Protein AF-A0A3B9EGE8-F1 (afdb_monomer)

Radius of gyration: 16.63 Å; Cα contacts (8 Å, |Δi|>4): 47; chains: 1; bounding box: 31×51×36 Å

Foldseek 3Di:
DDDDDDDQDPQWDWDDDDPDIDIDGPDPDPVSVVSSVVVVVVVVCRVCCVVVNDDDDDDDDDPD

Nearest PDB structures (foldseek):
  7p7u-assembly1_K  TM=9.071E-01  e=5.698E-03  Enterococcus faecalis
  8fn2-assembly1_H  TM=9.215E-01  e=2.809E-02  Borreliella burgdorferi B31
  4v9f-assembly1_E  TM=8.745E-01  e=1.959E-01  Haloarcula marismortui ATCC 43049

Secondary structure (DSSP, 8-state):
------PPPTTEEEEEETTEEEEEESS-SHHHHHHHHHHHHHHHHHHHHHHT------------

Sequence (64 aa):
KGERSWTVADEIEVTQEGDELSLTPRSDSQRAKAMWGLSRTLVANMVTGVTEGFEKTLELVGVG

pLDDT: mean 80.36, std 9.05, range [50.31, 89.5]

Mean predicted aligned error: 8.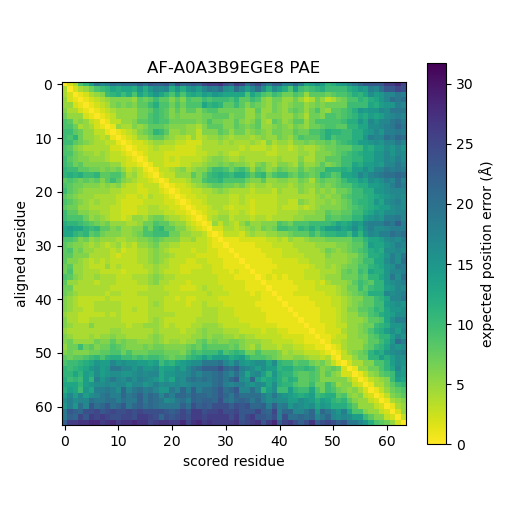34 Å

Structure (mmCIF, N/CA/C/O backbone):
data_AF-A0A3B9EGE8-F1
#
_entry.id   AF-A0A3B9EGE8-F1
#
loop_
_atom_site.group_PDB
_atom_site.id
_atom_site.type_symbol
_atom_site.label_atom_id
_atom_site.label_alt_id
_atom_site.label_comp_id
_atom_site.label_asym_id
_atom_site.label_entity_id
_atom_site.label_seq_id
_atom_site.pdbx_PDB_ins_code
_atom_site.Cartn_x
_atom_site.Cartn_y
_atom_site.Cartn_z
_atom_site.occupancy
_atom_site.B_iso_or_equiv
_atom_site.auth_seq_id
_atom_site.auth_comp_id
_atom_site.auth_asym_id
_atom_site.auth_atom_id
_atom_site.pdbx_PDB_model_num
ATOM 1 N N . LYS A 1 1 ? -19.291 2.853 9.447 1.00 50.31 1 LYS A N 1
ATOM 2 C CA . LYS A 1 1 ? -18.497 1.871 8.672 1.00 50.31 1 LYS A CA 1
ATOM 3 C C . LYS A 1 1 ? -18.261 2.474 7.297 1.00 50.31 1 LYS A C 1
ATOM 5 O O . LYS A 1 1 ? -19.242 2.717 6.611 1.00 50.31 1 LYS A O 1
ATOM 10 N N . GLY A 1 2 ? -17.026 2.860 6.985 1.00 64.62 2 GLY A N 1
ATOM 11 C CA . GLY A 1 2 ? -16.675 3.468 5.699 1.00 64.62 2 GLY A CA 1
ATOM 12 C C . GLY A 1 2 ? -16.165 2.415 4.723 1.00 64.62 2 GLY A C 1
ATOM 13 O O . GLY A 1 2 ? -15.545 1.446 5.149 1.00 64.62 2 GLY A O 1
ATOM 14 N N . GLU A 1 3 ? -16.425 2.611 3.436 1.00 68.19 3 GLU A N 1
ATOM 15 C CA . GLU A 1 3 ? -15.860 1.807 2.353 1.00 68.19 3 GLU A CA 1
ATOM 16 C C . GLU A 1 3 ? -14.762 2.620 1.656 1.00 68.19 3 GLU A C 1
ATOM 18 O O . GLU A 1 3 ? -14.910 3.825 1.429 1.00 68.19 3 GLU A O 1
ATOM 23 N N . ARG A 1 4 ? -13.631 1.977 1.355 1.00 72.50 4 ARG A N 1
ATOM 24 C CA . ARG A 1 4 ? -12.524 2.563 0.595 1.00 72.50 4 ARG A CA 1
ATOM 25 C C . ARG A 1 4 ? -12.203 1.629 -0.559 1.00 72.50 4 ARG A C 1
ATOM 27 O O . ARG A 1 4 ? -11.845 0.479 -0.341 1.00 72.50 4 ARG A O 1
ATOM 34 N N . SER A 1 5 ? -12.326 2.143 -1.774 1.00 74.12 5 SER A N 1
ATOM 35 C CA . SER A 1 5 ? -11.981 1.430 -2.998 1.00 74.12 5 SER A CA 1
ATOM 36 C C . SER A 1 5 ? -10.682 1.988 -3.567 1.00 74.12 5 SER A C 1
ATOM 38 O O . SER A 1 5 ? -10.556 3.202 -3.748 1.00 74.12 5 SER A O 1
ATOM 40 N N . TRP A 1 6 ? -9.739 1.110 -3.892 1.00 78.12 6 TRP A N 1
ATOM 41 C CA . TRP A 1 6 ? -8.527 1.464 -4.620 1.00 78.12 6 TRP A CA 1
ATOM 42 C C . TRP A 1 6 ? -8.268 0.444 -5.727 1.00 78.12 6 TRP A C 1
ATOM 44 O O . TRP A 1 6 ? -8.417 -0.758 -5.514 1.00 78.12 6 TRP A O 1
ATOM 54 N N . THR A 1 7 ? -7.889 0.930 -6.908 1.00 80.12 7 THR A N 1
ATOM 55 C CA . THR A 1 7 ? -7.548 0.082 -8.052 1.00 80.12 7 THR A CA 1
ATOM 56 C C . THR A 1 7 ? -6.069 -0.269 -7.989 1.00 80.12 7 THR A C 1
ATOM 58 O O . THR A 1 7 ? -5.211 0.611 -8.076 1.00 80.12 7 THR A O 1
ATOM 61 N N . VAL A 1 8 ? -5.780 -1.559 -7.840 1.00 78.69 8 VAL A N 1
ATOM 62 C CA . VAL A 1 8 ? -4.416 -2.095 -7.831 1.00 78.69 8 VAL A CA 1
ATOM 63 C C . VAL A 1 8 ? -3.830 -2.045 -9.247 1.00 78.69 8 VAL A C 1
ATOM 65 O O . VAL A 1 8 ? -4.550 -2.208 -10.229 1.00 78.69 8 VAL A O 1
ATOM 68 N N . ALA A 1 9 ? -2.525 -1.790 -9.357 1.00 80.12 9 ALA A N 1
ATOM 69 C CA . ALA A 1 9 ? -1.826 -1.784 -10.641 1.00 80.12 9 ALA A CA 1
ATOM 70 C C . ALA A 1 9 ? -1.781 -3.192 -11.263 1.00 80.12 9 ALA A C 1
ATOM 72 O O . ALA A 1 9 ? -1.552 -4.166 -10.550 1.00 80.12 9 ALA A O 1
ATOM 73 N N . ASP A 1 10 ? -1.884 -3.290 -12.594 1.00 82.50 10 ASP A N 1
ATOM 74 C 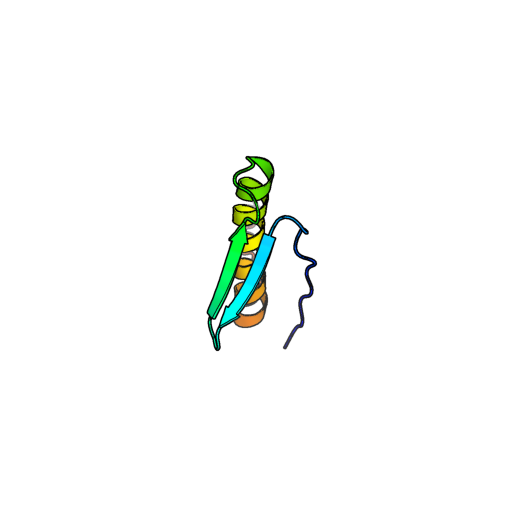CA . ASP A 1 10 ? -1.866 -4.562 -13.350 1.00 82.50 10 ASP A CA 1
ATOM 75 C C . ASP A 1 10 ? -0.617 -5.425 -13.116 1.00 82.50 10 ASP A C 1
ATOM 77 O O . ASP A 1 10 ? -0.586 -6.615 -13.431 1.00 82.50 10 ASP A O 1
ATOM 81 N N . GLU A 1 11 ? 0.435 -4.806 -12.594 1.00 82.62 11 GLU A N 1
ATOM 82 C CA . GLU A 1 11 ? 1.744 -5.387 -12.317 1.00 82.62 11 GLU A CA 1
ATOM 83 C C . GLU A 1 11 ? 1.754 -6.205 -11.012 1.00 82.62 11 GLU A C 1
ATOM 85 O O . GLU A 1 11 ? 2.734 -6.902 -10.735 1.00 82.62 11 GLU A O 1
ATOM 90 N N . ILE A 1 12 ? 0.675 -6.128 -10.225 1.00 85.00 12 ILE A N 1
ATOM 91 C CA . ILE A 1 12 ? 0.501 -6.789 -8.933 1.00 85.00 12 ILE A CA 1
ATOM 92 C C . ILE A 1 12 ? -0.657 -7.779 -9.016 1.00 85.00 12 ILE A C 1
ATOM 94 O O . ILE A 1 12 ? -1.745 -7.471 -9.497 1.00 85.00 12 ILE A O 1
ATOM 98 N N . GLU A 1 13 ? -0.413 -8.983 -8.529 1.00 86.00 13 GLU A N 1
ATOM 99 C CA . GLU A 1 13 ? -1.426 -9.994 -8.296 1.00 86.00 13 GLU A CA 1
ATOM 100 C C . GLU A 1 13 ? -1.887 -9.922 -6.839 1.00 86.00 13 GLU A C 1
ATOM 102 O O . GLU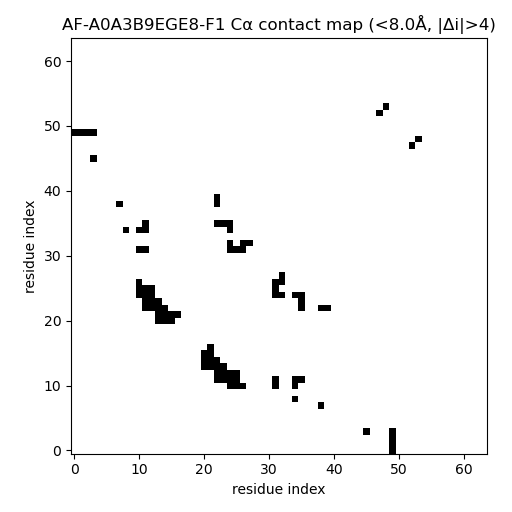 A 1 13 ? -1.095 -9.696 -5.921 1.00 86.00 13 GLU A O 1
ATOM 107 N N . VAL A 1 14 ? -3.198 -10.044 -6.649 1.00 85.75 14 VAL A N 1
ATOM 108 C CA . VAL A 1 14 ? -3.842 -9.994 -5.339 1.00 85.75 14 VAL A CA 1
ATOM 109 C C . VAL A 1 14 ? -4.587 -11.299 -5.155 1.00 85.75 14 VAL A C 1
ATOM 111 O O . VAL A 1 14 ? -5.498 -11.601 -5.926 1.00 85.75 14 VAL A O 1
ATOM 114 N N . THR A 1 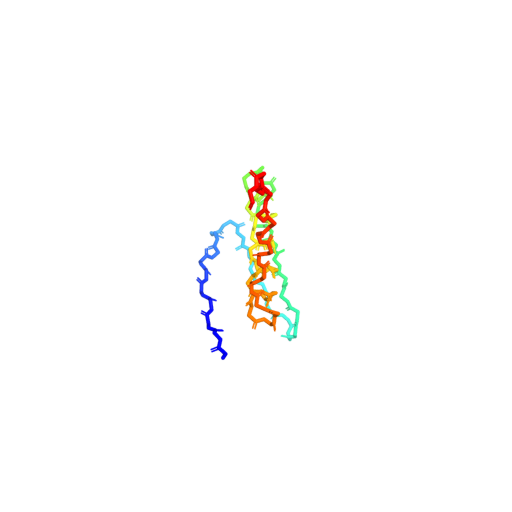15 ? -4.215 -12.040 -4.121 1.00 86.50 15 THR A N 1
ATOM 115 C CA . THR A 1 15 ? -4.863 -13.295 -3.749 1.00 86.50 15 THR A CA 1
ATOM 116 C C . THR A 1 15 ? -5.422 -13.142 -2.346 1.00 86.50 15 THR A C 1
ATOM 118 O O . THR A 1 15 ? -4.712 -12.735 -1.428 1.00 86.50 15 THR A O 1
ATOM 121 N N . GLN A 1 16 ? -6.706 -13.443 -2.179 1.00 85.38 16 GLN A N 1
ATOM 122 C CA . GLN A 1 16 ? -7.348 -13.480 -0.871 1.00 85.38 16 GLN A CA 1
ATOM 123 C C . GLN A 1 16 ? -7.502 -14.938 -0.444 1.00 85.38 16 GLN A C 1
ATOM 125 O O . GLN A 1 16 ? -8.246 -15.691 -1.072 1.00 85.38 16 GLN A O 1
ATOM 130 N N . GLU A 1 17 ? -6.813 -15.327 0.625 1.00 86.25 17 GLU A N 1
ATOM 131 C CA . GLU A 1 17 ? -6.924 -16.653 1.229 1.00 86.25 17 GLU A CA 1
ATOM 132 C C . 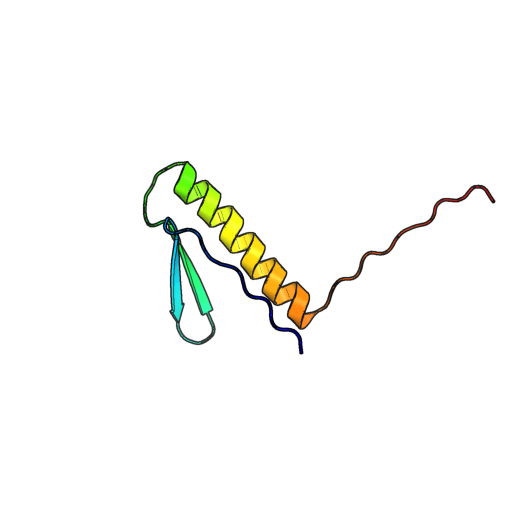GLU A 1 17 ? -7.565 -16.513 2.611 1.00 86.25 17 GLU A C 1
ATOM 134 O O . GLU A 1 17 ? -6.911 -16.222 3.611 1.00 86.25 17 GLU A O 1
ATOM 139 N N . GLY A 1 18 ? -8.890 -16.683 2.659 1.00 83.44 18 GLY A N 1
ATOM 140 C CA . GLY A 1 18 ? -9.669 -16.517 3.886 1.00 83.44 18 GLY A CA 1
ATOM 141 C C . GLY A 1 18 ? -9.576 -15.091 4.435 1.00 83.44 18 GLY A C 1
ATOM 142 O O . GLY A 1 18 ? -10.052 -14.148 3.798 1.00 83.44 18 GLY A O 1
ATOM 143 N N . ASP A 1 19 ? -8.961 -14.959 5.611 1.00 83.00 19 ASP A N 1
ATOM 144 C CA . ASP A 1 19 ? -8.770 -13.687 6.319 1.00 83.00 19 ASP A CA 1
ATOM 145 C C . ASP A 1 19 ? -7.446 -12.982 5.965 1.00 83.00 19 ASP A C 1
ATOM 147 O O . ASP A 1 19 ? -7.204 -11.864 6.423 1.00 83.00 19 ASP A O 1
ATOM 151 N N . GLU A 1 20 ? -6.589 -13.598 5.142 1.00 81.06 20 GLU A N 1
ATOM 152 C CA . GLU A 1 20 ? -5.310 -13.022 4.728 1.00 81.06 20 GLU A CA 1
ATOM 153 C C . GLU A 1 20 ? -5.359 -12.519 3.275 1.00 81.06 20 GLU A C 1
ATOM 155 O O . GLU A 1 20 ? -5.838 -13.198 2.362 1.00 81.06 20 GLU A O 1
ATOM 160 N N . LEU A 1 21 ? -4.855 -11.300 3.052 1.00 85.06 21 LEU A N 1
ATOM 161 C CA . LEU A 1 21 ? -4.692 -10.712 1.723 1.00 85.06 21 LEU A CA 1
ATOM 162 C C . LEU A 1 21 ? -3.209 -10.736 1.338 1.00 85.06 21 LEU A C 1
ATOM 164 O O . LEU A 1 21 ? -2.402 -9.999 1.908 1.00 85.06 21 LEU A O 1
ATOM 168 N N . SER A 1 22 ? -2.862 -11.543 0.339 1.00 85.69 22 SER A N 1
ATOM 169 C CA . SER A 1 22 ? -1.511 -11.629 -0.209 1.00 85.69 22 SER A CA 1
ATOM 170 C C . SER A 1 22 ? -1.385 -10.780 -1.473 1.00 85.69 22 SER A C 1
ATOM 172 O O . SER A 1 22 ? -2.226 -10.833 -2.371 1.00 85.69 22 SER A O 1
ATOM 174 N N . LEU A 1 23 ? -0.323 -9.977 -1.538 1.00 86.25 23 LEU A N 1
ATOM 175 C CA . LEU A 1 23 ? 0.054 -9.200 -2.717 1.00 86.25 23 LEU A CA 1
ATOM 176 C C . LEU A 1 23 ? 1.369 -9.759 -3.249 1.00 86.25 23 LEU A C 1
ATOM 178 O O . LEU A 1 23 ? 2.350 -9.815 -2.505 1.00 86.25 23 LEU A O 1
ATOM 182 N N . THR A 1 24 ? 1.423 -10.104 -4.530 1.00 86.69 24 THR A N 1
ATOM 183 C CA . THR A 1 24 ? 2.626 -10.626 -5.190 1.00 86.69 24 THR A CA 1
ATOM 184 C C . THR A 1 24 ? 2.924 -9.824 -6.459 1.00 86.69 24 THR A C 1
ATOM 186 O O . THR A 1 24 ? 2.018 -9.483 -7.219 1.00 86.69 24 THR A O 1
ATOM 189 N N . PRO A 1 25 ? 4.186 -9.446 -6.718 1.00 88.31 25 PRO A N 1
ATOM 190 C CA . PRO A 1 25 ? 4.537 -8.815 -7.983 1.00 88.31 25 PRO A 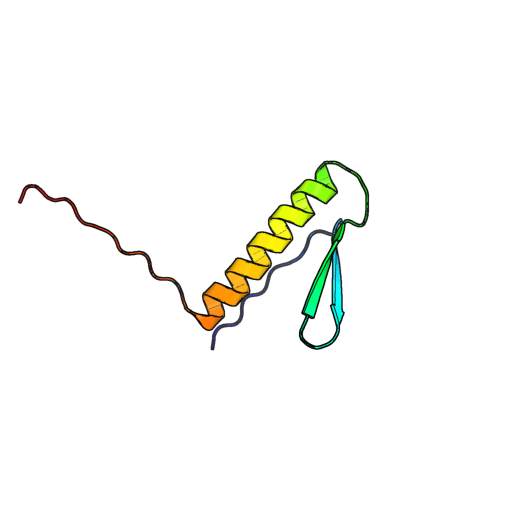CA 1
ATOM 191 C C . PRO A 1 25 ? 4.490 -9.851 -9.114 1.00 88.31 25 PRO A C 1
ATOM 193 O O . PRO A 1 25 ? 5.065 -10.930 -8.995 1.00 88.31 25 PRO A O 1
ATOM 196 N N . ARG A 1 26 ? 3.867 -9.507 -10.246 1.00 86.81 26 ARG A N 1
ATOM 197 C CA . ARG A 1 26 ? 3.795 -10.392 -11.427 1.00 86.81 26 ARG A CA 1
ATOM 198 C C . ARG A 1 26 ? 5.110 -10.502 -12.197 1.00 86.81 26 ARG A C 1
ATOM 200 O O . ARG A 1 26 ? 5.267 -11.375 -13.043 1.00 86.81 26 ARG A O 1
ATOM 207 N N . SER A 1 27 ? 6.042 -9.583 -11.956 1.00 88.06 27 SER A N 1
ATOM 208 C CA . SER A 1 27 ? 7.359 -9.578 -12.590 1.00 88.06 27 SER A CA 1
ATOM 209 C C . SER A 1 27 ? 8.436 -9.121 -11.615 1.00 88.06 27 SER A C 1
ATOM 211 O O . SER A 1 27 ? 8.169 -8.364 -10.685 1.00 88.06 27 SER A O 1
ATOM 213 N N . ASP A 1 28 ? 9.682 -9.506 -11.883 1.00 83.81 28 ASP A N 1
ATOM 214 C CA . ASP A 1 28 ? 10.853 -9.074 -11.111 1.00 83.81 28 ASP A CA 1
ATOM 215 C C . ASP A 1 28 ? 11.359 -7.665 -11.467 1.00 83.81 28 ASP A C 1
ATOM 217 O O . ASP A 1 28 ? 12.415 -7.230 -10.989 1.00 83.81 28 ASP A O 1
ATOM 221 N N . SER A 1 29 ? 10.614 -6.940 -12.308 1.00 89.50 29 SER A N 1
ATOM 222 C CA . SER A 1 29 ? 10.972 -5.590 -12.731 1.00 89.50 29 SER A CA 1
ATOM 223 C C . SER A 1 29 ? 11.044 -4.630 -11.541 1.00 89.50 29 SER A C 1
ATOM 225 O O . SER A 1 29 ? 10.302 -4.738 -10.561 1.00 89.50 29 SER A O 1
ATOM 227 N N . GLN A 1 30 ? 11.936 -3.641 -11.633 1.00 87.38 30 GLN A N 1
ATOM 228 C CA . GLN A 1 30 ? 12.088 -2.625 -10.587 1.00 87.38 30 GLN A CA 1
ATOM 229 C C . GLN A 1 30 ? 10.769 -1.880 -10.327 1.00 87.38 30 GLN A C 1
ATOM 231 O O . GLN A 1 30 ? 10.445 -1.563 -9.183 1.00 87.38 30 GLN A O 1
ATOM 236 N N . ARG A 1 31 ? 9.981 -1.661 -11.386 1.00 87.38 31 ARG A N 1
ATOM 237 C CA . ARG A 1 31 ? 8.665 -1.030 -11.306 1.00 87.38 31 ARG A CA 1
ATOM 238 C C . ARG A 1 31 ? 7.656 -1.900 -10.552 1.00 87.38 31 ARG A C 1
ATOM 240 O O . ARG A 1 31 ? 7.032 -1.394 -9.625 1.00 87.38 31 ARG A O 1
ATOM 247 N N . ALA A 1 32 ? 7.558 -3.194 -10.862 1.00 86.75 32 ALA A N 1
ATOM 248 C CA . ALA A 1 32 ? 6.666 -4.109 -10.147 1.00 86.75 32 ALA A CA 1
ATOM 249 C C . ALA A 1 32 ? 7.017 -4.212 -8.653 1.00 86.75 32 ALA A C 1
ATOM 251 O O . ALA A 1 32 ? 6.126 -4.173 -7.809 1.00 86.75 32 ALA A O 1
ATOM 252 N N . LYS A 1 33 ? 8.309 -4.231 -8.299 1.00 87.19 33 LYS A N 1
ATOM 253 C CA . LYS A 1 33 ? 8.760 -4.199 -6.893 1.00 87.19 33 LYS A CA 1
ATOM 254 C C . LYS A 1 33 ? 8.367 -2.903 -6.177 1.00 87.19 33 LYS A C 1
ATOM 256 O O . LYS A 1 33 ? 7.910 -2.947 -5.035 1.00 87.19 33 LYS A O 1
ATOM 261 N N . ALA A 1 34 ? 8.502 -1.756 -6.844 1.00 87.62 34 ALA A N 1
ATOM 262 C CA . ALA A 1 34 ? 8.073 -0.469 -6.298 1.00 87.62 34 ALA A CA 1
ATOM 263 C C . ALA A 1 34 ? 6.547 -0.407 -6.107 1.00 87.62 34 ALA A C 1
ATOM 265 O O . ALA A 1 34 ? 6.069 0.008 -5.050 1.00 87.62 34 ALA A O 1
ATOM 266 N N . MET A 1 35 ? 5.782 -0.871 -7.102 1.00 88.19 35 MET A N 1
ATOM 267 C CA . MET A 1 35 ? 4.321 -0.945 -7.026 1.00 88.19 35 MET A CA 1
ATOM 268 C C . MET A 1 35 ? 3.858 -1.902 -5.932 1.00 88.19 35 MET A C 1
ATOM 270 O O . MET A 1 35 ? 2.878 -1.610 -5.252 1.00 88.19 35 MET A O 1
ATOM 274 N N . TRP A 1 36 ? 4.579 -2.997 -5.697 1.00 89.31 36 TRP A N 1
ATOM 275 C CA . TRP A 1 36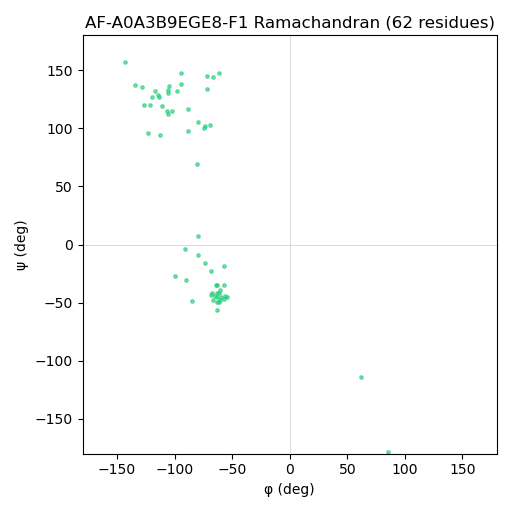 ? 4.267 -3.941 -4.630 1.00 89.31 36 TRP A CA 1
ATOM 276 C C . TRP A 1 36 ? 4.383 -3.293 -3.246 1.00 89.31 36 TRP A C 1
ATOM 278 O O . TRP A 1 36 ? 3.439 -3.346 -2.456 1.00 89.31 36 TRP A O 1
ATOM 288 N N . GLY A 1 37 ? 5.493 -2.597 -2.975 1.00 88.12 37 GLY A N 1
ATOM 289 C CA . GLY A 1 37 ? 5.687 -1.883 -1.708 1.00 88.12 37 GLY A CA 1
ATOM 290 C C . GLY A 1 37 ? 4.640 -0.788 -1.473 1.00 88.12 37 GLY A C 1
ATOM 291 O O . GLY A 1 37 ? 4.089 -0.668 -0.372 1.00 88.12 37 GLY A O 1
ATOM 292 N N . LEU A 1 38 ? 4.313 -0.027 -2.523 1.00 89.19 38 LEU A N 1
ATOM 293 C CA . LEU A 1 38 ? 3.250 0.977 -2.487 1.00 89.19 38 LEU A CA 1
ATOM 294 C C . LEU A 1 38 ? 1.886 0.341 -2.187 1.00 89.19 38 LEU A C 1
ATOM 296 O O . LEU A 1 38 ? 1.192 0.791 -1.277 1.00 89.19 38 LEU A O 1
ATOM 300 N N . SER A 1 39 ? 1.527 -0.721 -2.913 1.00 88.56 39 SER A N 1
ATOM 301 C CA . SER A 1 39 ? 0.240 -1.412 -2.775 1.00 88.56 39 SER A CA 1
ATOM 302 C C . SER A 1 39 ? 0.051 -1.966 -1.368 1.00 88.56 39 SER A C 1
ATOM 304 O O . SER A 1 39 ? -0.985 -1.735 -0.751 1.00 88.56 39 SER A O 1
ATOM 306 N N . ARG A 1 40 ? 1.086 -2.610 -0.812 1.00 88.81 40 ARG A N 1
ATOM 307 C CA . ARG A 1 40 ? 1.089 -3.098 0.574 1.00 88.81 40 ARG A CA 1
ATOM 308 C C . ARG A 1 40 ? 0.815 -1.975 1.575 1.00 88.81 40 ARG A C 1
ATOM 310 O O . ARG A 1 40 ? 0.030 -2.152 2.502 1.00 88.81 40 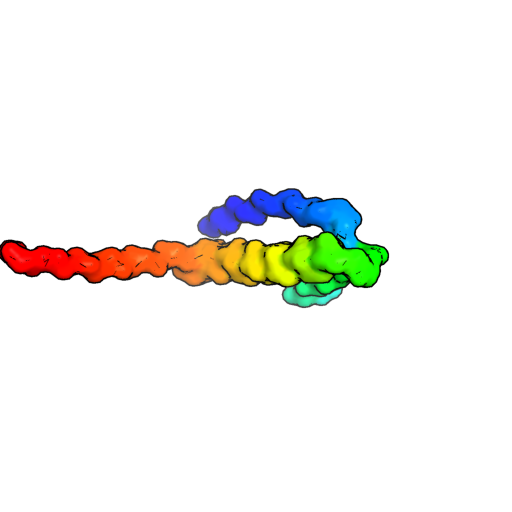ARG A O 1
ATOM 317 N N . THR A 1 41 ? 1.456 -0.824 1.387 1.00 88.88 41 THR A N 1
ATOM 318 C CA . THR A 1 41 ? 1.313 0.330 2.288 1.00 88.88 41 THR A CA 1
ATOM 319 C C . THR A 1 41 ? -0.083 0.938 2.193 1.00 88.88 41 THR A C 1
ATOM 321 O O . THR A 1 41 ? -0.697 1.237 3.213 1.00 88.88 41 THR A O 1
ATOM 324 N N . LEU A 1 42 ? -0.613 1.088 0.977 1.00 87.19 42 LEU A N 1
ATOM 325 C CA . LEU A 1 42 ? -1.960 1.607 0.756 1.00 87.19 42 LEU A CA 1
ATOM 326 C C . LEU A 1 42 ? -3.022 0.692 1.359 1.00 87.19 42 LEU A C 1
ATOM 328 O O . LEU A 1 42 ? -3.903 1.185 2.054 1.00 87.19 42 LEU A O 1
ATOM 332 N N . VAL A 1 43 ? -2.916 -0.624 1.159 1.00 85.75 43 VAL A N 1
ATOM 333 C CA . VAL A 1 43 ? -3.841 -1.596 1.759 1.00 85.75 43 VAL A CA 1
ATOM 334 C C . VAL A 1 43 ? -3.792 -1.529 3.282 1.00 85.75 43 VAL A C 1
ATOM 336 O O . VAL A 1 43 ? -4.843 -1.400 3.903 1.00 85.75 43 VAL A O 1
ATOM 339 N N . ALA A 1 44 ? -2.599 -1.526 3.882 1.00 86.00 44 ALA A N 1
ATOM 340 C CA . ALA A 1 44 ? -2.460 -1.390 5.331 1.00 86.00 44 ALA A CA 1
ATOM 341 C C . ALA A 1 44 ? -3.117 -0.097 5.846 1.00 86.00 44 ALA A C 1
ATOM 343 O O . ALA A 1 44 ? -3.933 -0.143 6.762 1.00 86.00 44 ALA A O 1
ATOM 344 N N . ASN A 1 45 ? -2.857 1.039 5.191 1.00 86.94 45 ASN A N 1
ATOM 345 C CA . ASN A 1 45 ? -3.458 2.324 5.551 1.00 86.94 45 ASN A CA 1
ATOM 346 C C . ASN A 1 45 ? -4.985 2.339 5.374 1.00 86.94 45 ASN A C 1
ATOM 348 O O . ASN A 1 45 ? -5.681 2.990 6.150 1.00 86.94 45 ASN A O 1
ATOM 352 N N . MET A 1 46 ? -5.521 1.646 4.364 1.00 84.75 46 MET A N 1
ATOM 353 C CA . MET A 1 46 ? -6.967 1.519 4.165 1.00 84.75 46 MET A CA 1
ATOM 354 C C . MET A 1 46 ? -7.615 0.692 5.275 1.00 84.75 46 MET A C 1
ATOM 356 O O . MET A 1 46 ? -8.667 1.093 5.766 1.00 84.75 46 MET A O 1
ATOM 360 N N . VAL A 1 47 ? -6.988 -0.412 5.700 1.00 83.06 47 VAL A N 1
ATOM 361 C CA . VAL A 1 47 ? -7.476 -1.219 6.829 1.00 83.06 47 VAL A CA 1
ATOM 362 C C . VAL A 1 47 ? -7.449 -0.385 8.106 1.00 83.06 47 VAL A C 1
ATOM 364 O O . VAL A 1 47 ? -8.505 -0.153 8.689 1.00 83.06 47 VAL A O 1
ATOM 367 N N . THR A 1 48 ? -6.283 0.159 8.469 1.00 84.44 48 THR A N 1
ATOM 368 C CA . THR A 1 48 ? -6.099 1.009 9.655 1.00 84.44 48 THR A CA 1
ATOM 369 C C . THR A 1 48 ? -7.061 2.198 9.663 1.00 84.44 48 THR A C 1
ATOM 371 O O . THR A 1 48 ? -7.723 2.463 10.661 1.00 84.44 48 THR A O 1
ATOM 374 N N . GLY A 1 49 ? -7.218 2.894 8.534 1.00 83.38 49 GLY A N 1
ATOM 375 C CA . GLY A 1 49 ? -8.096 4.060 8.435 1.00 83.38 49 GLY A CA 1
ATOM 376 C C . GLY A 1 49 ? -9.590 3.739 8.554 1.00 83.38 49 GLY A C 1
ATOM 377 O O . GLY A 1 49 ? -10.369 4.624 8.906 1.00 83.38 49 GLY A O 1
ATOM 378 N N . VAL A 1 50 ? -10.010 2.502 8.271 1.00 81.62 50 VAL A N 1
ATOM 379 C CA . VAL A 1 50 ? -11.402 2.048 8.443 1.00 81.62 50 VAL A CA 1
ATOM 380 C C . VAL A 1 50 ? -11.641 1.470 9.843 1.00 81.62 50 VAL A C 1
ATOM 382 O O . VAL A 1 50 ? -12.760 1.587 10.348 1.00 81.62 50 VAL A O 1
ATOM 385 N N . THR A 1 51 ? -10.621 0.876 10.475 1.00 78.62 51 THR A N 1
ATOM 386 C CA . THR A 1 51 ? -10.712 0.295 11.826 1.00 78.62 51 THR A CA 1
ATOM 387 C C . THR A 1 51 ? -10.491 1.314 12.940 1.00 78.62 51 THR A C 1
ATOM 389 O O . THR A 1 51 ? -11.293 1.366 13.867 1.00 78.62 51 THR A O 1
ATOM 392 N N . GLU A 1 52 ? -9.431 2.117 12.859 1.00 77.12 52 GLU A N 1
ATOM 393 C CA . GLU A 1 52 ? -9.008 3.057 13.910 1.00 77.12 52 GLU A CA 1
ATOM 394 C C . GLU A 1 52 ? -9.458 4.496 13.621 1.00 77.12 52 GLU A C 1
ATOM 396 O O . GLU A 1 52 ? -9.720 5.268 14.540 1.00 77.12 52 GLU A O 1
ATOM 401 N N . GLY A 1 53 ? -9.630 4.850 12.345 1.00 66.56 53 GLY A N 1
ATOM 402 C CA . GLY A 1 53 ? -9.899 6.227 11.929 1.00 66.56 53 GLY A CA 1
ATOM 403 C C . GLY A 1 53 ? -8.616 7.046 11.761 1.00 66.56 53 GLY A C 1
ATOM 404 O O . GLY A 1 53 ? -7.506 6.538 11.874 1.00 66.56 53 GLY A O 1
ATOM 405 N N . PHE A 1 54 ? -8.759 8.323 11.407 1.00 68.62 54 PHE A N 1
ATOM 406 C CA . PHE A 1 54 ? -7.629 9.230 11.193 1.00 68.62 54 PHE A CA 1
ATOM 407 C C . PHE A 1 54 ? -7.539 10.223 12.352 1.00 68.62 54 PHE A C 1
ATOM 409 O O . PHE A 1 54 ? -8.422 11.067 12.499 1.00 68.62 54 PHE A O 1
ATOM 416 N N . GLU A 1 55 ? -6.463 10.153 13.136 1.00 63.50 55 GLU A N 1
ATOM 417 C CA . GLU A 1 55 ? -6.134 11.140 14.165 1.00 63.50 55 GLU A CA 1
ATOM 418 C C . GLU A 1 55 ? -4.891 11.924 13.730 1.00 63.50 55 GLU A C 1
ATOM 420 O O . GLU A 1 55 ? -3.820 11.360 13.507 1.00 63.50 55 GLU A O 1
ATOM 425 N N . LYS A 1 56 ? -5.033 13.241 13.568 1.00 65.69 56 LYS A N 1
ATOM 426 C CA . LYS A 1 56 ? -3.905 14.147 13.350 1.00 65.69 56 LYS A CA 1
ATOM 427 C C . LYS A 1 56 ? -3.936 15.207 14.435 1.00 65.69 56 LYS A C 1
ATOM 429 O O . LYS A 1 56 ? -4.638 16.208 14.309 1.00 65.69 56 LYS A O 1
ATOM 434 N N . THR A 1 57 ? -3.169 14.977 15.490 1.00 64.31 57 THR A N 1
ATOM 435 C CA . THR A 1 57 ? -2.972 15.954 16.559 1.00 64.31 57 THR A CA 1
ATOM 436 C C . THR A 1 57 ? -2.144 17.107 16.003 1.00 64.31 57 THR A C 1
ATOM 438 O O . THR A 1 57 ? -0.944 16.975 15.766 1.00 64.31 57 THR A O 1
ATOM 441 N N . LEU A 1 58 ? -2.802 18.229 15.703 1.00 72.56 58 LEU A N 1
ATOM 442 C CA . LEU A 1 58 ? -2.109 19.480 15.414 1.00 72.56 58 LEU A CA 1
ATOM 443 C C . LEU A 1 58 ? -1.699 20.106 16.745 1.00 72.56 58 LEU A C 1
ATOM 445 O O . LEU A 1 58 ? -2.529 20.675 17.451 1.00 72.56 58 LEU A O 1
ATOM 449 N N . GLU A 1 59 ? -0.414 20.026 17.067 1.00 68.31 59 GLU A N 1
ATOM 450 C CA . GLU A 1 59 ? 0.167 20.847 18.123 1.00 68.31 59 GLU A CA 1
ATOM 451 C C . GLU A 1 59 ? 0.300 22.285 17.608 1.00 68.31 59 GLU A C 1
ATOM 453 O O . GLU A 1 59 ? 1.172 22.619 16.803 1.00 68.31 59 GLU A O 1
ATOM 458 N N . LEU A 1 60 ? -0.625 23.143 18.037 1.00 72.25 60 LEU A N 1
ATOM 459 C CA . LEU A 1 60 ? -0.544 24.585 17.834 1.00 72.25 60 LEU A CA 1
ATOM 460 C C . LEU A 1 60 ? 0.510 25.153 18.788 1.00 72.25 60 LEU A C 1
ATOM 462 O O . LEU A 1 60 ? 0.239 25.374 19.965 1.00 72.25 60 LEU A O 1
ATOM 466 N N . VAL A 1 61 ? 1.714 25.407 18.276 1.00 71.19 61 VAL A N 1
ATOM 467 C CA . VAL A 1 61 ? 2.726 26.184 19.000 1.00 71.19 61 VAL A CA 1
ATOM 468 C C . VAL A 1 61 ? 2.507 27.661 18.675 1.00 71.19 61 VAL A C 1
ATOM 470 O O . VAL A 1 61 ? 2.916 28.145 17.621 1.00 71.19 61 VAL A O 1
ATOM 473 N N . GLY A 1 62 ? 1.812 28.366 19.568 1.00 70.88 62 GLY A N 1
ATOM 474 C CA . GLY A 1 62 ? 1.617 29.813 19.512 1.00 70.88 62 GLY A CA 1
ATOM 475 C C . GLY A 1 62 ? 2.312 30.500 20.684 1.00 70.88 62 GLY A C 1
ATOM 476 O O . GLY A 1 62 ? 2.107 30.126 21.834 1.00 70.88 62 GLY A O 1
ATOM 477 N N . VAL A 1 63 ? 3.126 31.518 20.399 1.00 75.06 63 VAL A N 1
ATOM 478 C CA . VAL A 1 63 ? 3.565 32.514 21.391 1.00 75.06 63 VAL A CA 1
ATOM 479 C C . VAL A 1 63 ? 2.449 33.553 21.557 1.00 75.06 63 VAL A C 1
ATOM 481 O O . VAL A 1 63 ? 2.553 34.674 21.067 1.00 75.06 63 VAL A O 1
ATOM 484 N N . GLY A 1 64 ? 1.330 33.147 22.154 1.00 53.16 64 GLY A N 1
AT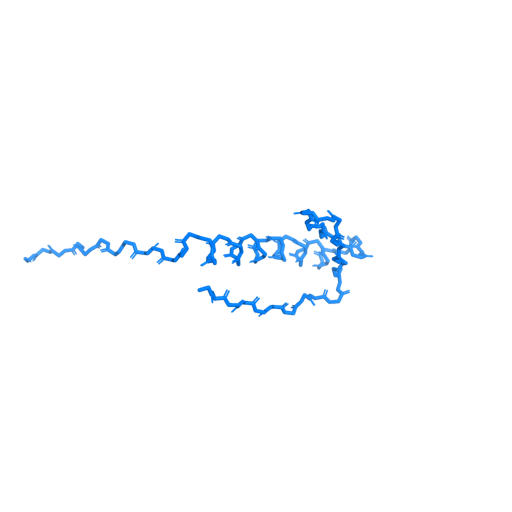OM 485 C CA . GLY A 1 64 ? 0.166 34.005 22.382 1.00 53.16 64 GLY A CA 1
ATOM 486 C C . GLY A 1 64 ? -0.858 33.335 23.269 1.00 53.16 64 GLY A C 1
ATOM 487 O O . GLY A 1 64 ? -1.606 32.497 22.724 1.00 53.16 64 GLY A O 1
#

Solvent-accessible surface area (backbone atoms only — not comparable to full-atom values): 4290 Å² total; per-residue (Å²): 137,75,87,85,88,81,87,79,59,92,47,47,44,77,47,75,61,89,94,43,80,48,78,44,52,73,47,94,47,73,65,24,52,51,50,40,57,50,50,55,50,51,53,52,50,53,51,46,45,58,75,76,46,87,87,80,87,78,83,81,88,66,101,120